Protein AF-A0A6M1SQK2-F1 (afdb_monomer)

Sequence (100 aa):
MKLFLVLSSVFLLATPVAAQSDKGKCAELAASMSALSAHYRTILEELTDVPTGSVVNSLDGTQQEAALAWNDAHVALRPVLTAYVERLEDLTYSLQTCRR

Foldseek 3Di:
DDDPPPPPPVPPDPDDPPPCVQLVVLLVLLVVLVVVLVVLVVVLVVLVPPPLPPVLVVDDPVVNVVSPVVSVVSVVVNVVSVVSSVVSVVSSVVSVVVND

pLDDT: mean 71.72, std 17.32, range [38.88, 92.06]

Structure (mmCIF, N/CA/C/O backbone):
data_AF-A0A6M1SQK2-F1
#
_entry.id   AF-A0A6M1SQK2-F1
#
loop_
_atom_site.group_PDB
_atom_site.id
_atom_site.type_symbol
_atom_site.label_atom_id
_atom_site.label_alt_id
_atom_site.label_comp_id
_atom_site.label_asym_id
_atom_site.label_entity_id
_atom_site.label_seq_id
_atom_site.pdbx_PDB_ins_code
_atom_site.Cartn_x
_atom_site.Cartn_y
_atom_site.Cartn_z
_atom_site.occupancy
_atom_site.B_iso_or_equiv
_atom_site.auth_seq_id
_atom_site.auth_comp_id
_atom_site.auth_asym_id
_atom_site.auth_atom_id
_atom_site.pdbx_PDB_model_num
ATOM 1 N N . MET A 1 1 ? -19.904 45.527 40.954 1.00 44.00 1 MET A N 1
ATOM 2 C CA . MET A 1 1 ? -20.093 44.333 40.100 1.00 44.00 1 MET A CA 1
ATOM 3 C C . MET A 1 1 ? -18.753 43.640 39.911 1.00 44.00 1 MET A C 1
ATOM 5 O O . MET A 1 1 ? -17.808 44.313 39.537 1.00 44.00 1 MET A O 1
ATOM 9 N N . LYS A 1 2 ? -18.731 42.313 40.104 1.00 43.53 2 LYS A N 1
ATOM 10 C CA . LYS A 1 2 ? -17.789 41.362 39.484 1.00 43.53 2 LYS A CA 1
ATOM 11 C C . LYS A 1 2 ? -16.315 41.460 39.906 1.00 43.53 2 LYS A C 1
ATOM 13 O O . LYS A 1 2 ? -15.473 41.817 39.098 1.00 43.53 2 LYS A O 1
ATOM 18 N N . LEU A 1 3 ? -15.986 41.034 41.126 1.00 38.88 3 LEU A N 1
ATOM 1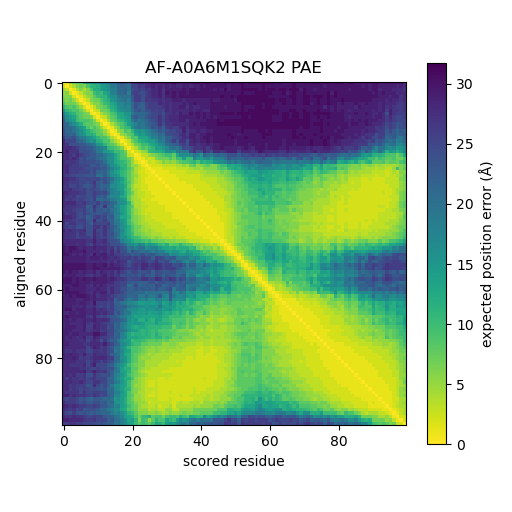9 C CA . LEU A 1 3 ? -14.606 40.619 41.437 1.00 38.88 3 LEU A CA 1
ATOM 20 C C . LEU A 1 3 ? -14.529 39.417 42.396 1.00 38.88 3 LEU A C 1
ATOM 22 O O . LEU A 1 3 ? -13.622 39.317 43.206 1.00 38.88 3 LEU A O 1
ATOM 26 N N . PHE A 1 4 ? -15.502 38.504 42.315 1.00 40.97 4 PHE A N 1
ATOM 27 C CA . PHE A 1 4 ? -15.536 37.274 43.126 1.00 40.97 4 PHE A CA 1
ATOM 28 C C . PHE A 1 4 ? -15.745 35.994 42.295 1.00 40.97 4 PHE A C 1
ATOM 30 O O . PHE A 1 4 ? -15.991 34.931 42.845 1.00 40.97 4 PHE A O 1
ATOM 37 N N . LEU A 1 5 ? -15.633 36.070 40.963 1.00 42.94 5 LEU A N 1
ATOM 38 C CA 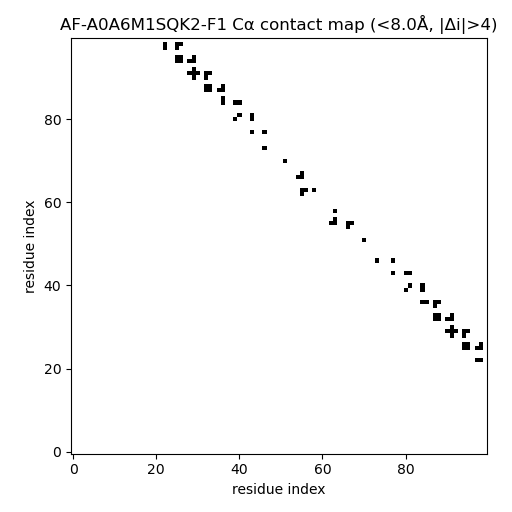. LEU A 1 5 ? -15.967 34.962 40.051 1.00 42.94 5 LEU A CA 1
ATOM 39 C C . LEU A 1 5 ? -14.817 34.550 39.120 1.00 42.94 5 LEU A C 1
ATOM 41 O O . LEU A 1 5 ? -15.058 34.031 38.038 1.00 42.94 5 LEU A O 1
ATOM 45 N N . VAL A 1 6 ? -13.562 34.774 39.519 1.00 41.78 6 VAL A N 1
ATOM 46 C CA . VAL A 1 6 ? -12.388 34.330 38.731 1.00 41.78 6 VAL A CA 1
ATOM 47 C C . VAL A 1 6 ? -11.541 33.297 39.490 1.00 41.78 6 VAL A C 1
ATOM 49 O O . VAL A 1 6 ? -10.469 32.921 39.042 1.00 41.78 6 VAL A O 1
ATOM 52 N N . LEU A 1 7 ? -12.022 32.786 40.630 1.00 40.59 7 LEU A N 1
ATOM 53 C CA . LEU A 1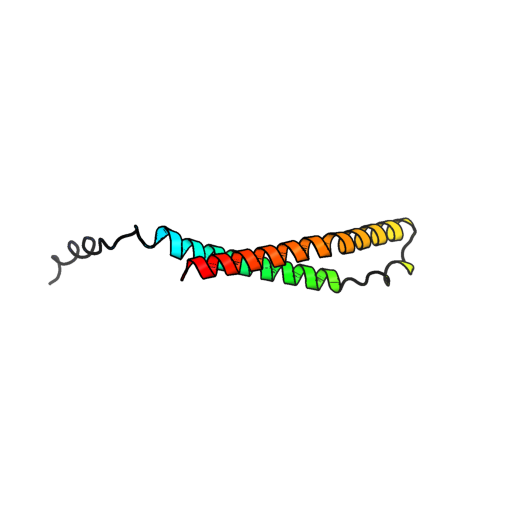 7 ? -11.253 31.858 41.476 1.00 40.59 7 LEU A CA 1
ATOM 54 C C . LEU A 1 7 ? -11.939 30.516 41.775 1.00 40.59 7 LEU A C 1
ATOM 56 O O . LEU A 1 7 ? -11.357 29.696 42.474 1.00 40.59 7 LEU A O 1
ATOM 60 N N . SER A 1 8 ? -13.122 30.235 41.214 1.00 42.06 8 SER A N 1
ATOM 61 C CA . SER A 1 8 ? -13.849 28.980 41.502 1.00 42.06 8 SER A CA 1
ATOM 62 C C . SER A 1 8 ? -14.111 28.069 40.300 1.00 42.06 8 SER A C 1
ATOM 64 O O . SER A 1 8 ? -14.534 26.937 40.501 1.00 42.06 8 SER A O 1
ATOM 66 N N . SER A 1 9 ? -13.823 28.493 39.066 1.00 40.44 9 SER A N 1
ATOM 67 C CA . SER A 1 9 ? -14.173 27.689 37.878 1.00 40.44 9 SER A CA 1
ATOM 68 C C . SER A 1 9 ? -13.043 26.812 37.337 1.00 40.44 9 SER A C 1
ATOM 70 O O . SER A 1 9 ? -13.278 26.033 36.422 1.00 40.44 9 SER A O 1
ATOM 72 N N . VAL A 1 10 ? -11.827 26.902 37.886 1.00 45.81 10 VAL A N 1
ATOM 73 C CA . VAL A 1 10 ? -10.693 26.060 37.444 1.00 45.81 10 VAL A CA 1
ATOM 74 C C . VAL A 1 10 ? -10.557 24.790 38.297 1.00 45.81 10 VAL A C 1
ATOM 76 O O . VAL A 1 10 ? -9.837 23.871 37.928 1.00 45.81 10 VAL A O 1
ATOM 79 N N . PHE A 1 11 ? -11.282 24.691 39.417 1.00 44.31 11 PHE A N 1
ATOM 80 C CA . PHE A 1 11 ? -11.098 23.605 40.389 1.00 44.31 11 PHE A CA 1
ATOM 81 C C . PHE A 1 11 ? -12.175 22.509 40.358 1.00 44.31 11 PHE A C 1
ATOM 83 O O . PHE A 1 11 ? -12.154 21.595 41.177 1.00 44.31 11 PHE A O 1
ATOM 90 N N . LEU A 1 12 ? -13.108 22.561 39.407 1.00 46.41 12 LEU A N 1
ATOM 91 C CA . LEU A 1 12 ? -14.182 21.578 39.274 1.00 46.41 12 LEU A CA 1
ATOM 92 C C . LEU A 1 12 ? -14.249 21.060 37.843 1.00 46.41 12 LEU A C 1
ATOM 94 O O . LEU A 1 12 ? -15.115 21.454 37.078 1.00 46.41 12 LEU A O 1
ATOM 98 N N . LEU A 1 13 ? -13.304 20.182 37.511 1.00 44.81 13 LEU A N 1
ATOM 99 C CA . LEU A 1 13 ? -13.522 18.976 36.702 1.00 44.81 13 LEU A CA 1
ATOM 100 C C . LEU A 1 13 ? -12.303 18.062 36.884 1.00 44.81 13 LEU A C 1
ATOM 102 O O . LEU A 1 13 ? -11.554 17.745 35.964 1.00 44.81 13 LEU A O 1
ATOM 106 N N . ALA A 1 14 ? -12.124 17.606 38.126 1.00 49.72 14 ALA A N 1
ATOM 107 C CA . ALA A 1 14 ? -11.569 16.284 38.356 1.00 49.72 14 ALA A CA 1
ATOM 108 C C . ALA A 1 14 ? -12.567 15.263 37.778 1.00 49.72 14 ALA A C 1
ATOM 110 O O . ALA A 1 14 ? -13.436 14.746 38.474 1.00 49.72 14 ALA A O 1
ATOM 111 N N . THR A 1 15 ? -12.474 15.024 36.473 1.00 49.19 15 THR A N 1
ATOM 112 C CA . THR A 1 15 ? -13.054 13.859 35.801 1.00 49.19 15 THR A CA 1
ATOM 113 C C . THR A 1 15 ? -11.909 13.055 35.193 1.00 49.19 15 THR A C 1
ATOM 115 O O . THR A 1 15 ? -10.958 13.638 34.673 1.00 49.19 15 THR A O 1
ATOM 118 N N . PRO A 1 16 ? -11.929 11.724 35.330 1.00 41.41 16 PRO A N 1
ATOM 119 C CA . PRO A 1 16 ? -10.727 10.904 35.329 1.00 41.41 16 PRO A CA 1
ATOM 120 C C . PRO A 1 16 ? -10.061 10.851 33.947 1.00 41.41 16 PRO A C 1
ATOM 122 O O . PRO A 1 16 ? -10.554 10.193 33.035 1.00 41.41 16 PRO A O 1
ATOM 125 N N . VAL A 1 17 ? -8.856 11.420 33.840 1.00 49.53 17 VAL A N 1
ATOM 126 C CA . VAL A 1 17 ? -7.886 11.156 32.752 1.00 49.53 17 VAL A CA 1
ATOM 127 C C . VAL A 1 17 ? -7.449 9.677 32.699 1.00 49.53 17 VAL A C 1
ATOM 129 O O . VAL A 1 17 ? -6.770 9.251 31.771 1.00 49.53 17 VAL A O 1
ATOM 132 N N . ALA A 1 18 ? -7.883 8.840 33.642 1.00 45.50 18 ALA A N 1
ATOM 133 C CA . ALA A 1 18 ? -7.475 7.442 33.720 1.00 45.50 18 ALA A CA 1
ATOM 134 C C . ALA A 1 18 ? -8.306 6.457 32.865 1.00 45.50 18 ALA A C 1
ATOM 136 O O . ALA A 1 18 ? -7.902 5.307 32.746 1.00 45.50 18 ALA A O 1
ATOM 137 N N . ALA A 1 19 ? -9.423 6.863 32.239 1.00 43.09 19 ALA A N 1
ATOM 138 C CA . ALA A 1 19 ? -10.237 5.962 31.393 1.00 43.09 19 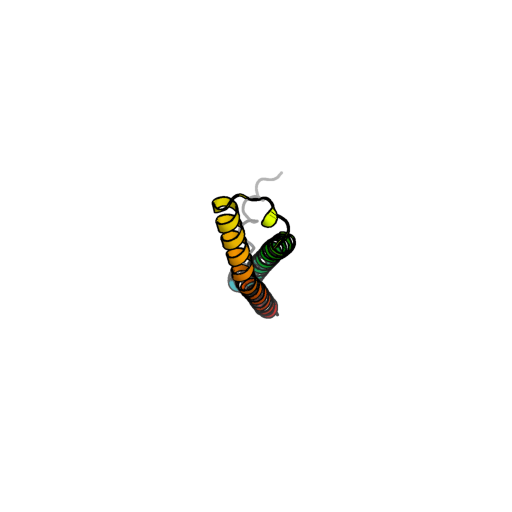ALA A CA 1
ATOM 139 C C . ALA A 1 19 ? -10.233 6.311 29.889 1.00 43.09 19 ALA A C 1
ATOM 141 O O . ALA A 1 19 ? -10.706 5.526 29.068 1.00 43.09 19 ALA A O 1
ATOM 142 N N . GLN A 1 20 ? -9.675 7.466 29.503 1.00 43.97 20 GLN A N 1
ATOM 143 C CA . GLN A 1 20 ? -9.497 7.858 28.095 1.00 43.97 20 GLN A CA 1
ATOM 144 C C . GLN A 1 20 ? -8.172 7.373 27.482 1.00 43.97 20 GLN A C 1
ATOM 146 O O . GLN A 1 20 ? -7.993 7.489 26.271 1.00 43.97 20 GLN A O 1
ATOM 151 N N . SER A 1 21 ? -7.259 6.818 28.291 1.00 54.50 21 SER A N 1
ATOM 152 C CA . SER A 1 21 ? -5.873 6.550 27.884 1.00 54.50 21 SER A CA 1
ATOM 153 C C . SER A 1 21 ? -5.741 5.598 26.697 1.00 54.50 21 SER A C 1
ATOM 155 O O . SER A 1 21 ? -4.842 5.806 25.892 1.00 54.50 21 SER A O 1
ATOM 157 N N . ASP A 1 22 ? -6.610 4.594 26.556 1.00 61.00 22 ASP A N 1
ATOM 158 C CA . ASP A 1 22 ? -6.356 3.518 25.586 1.00 61.00 22 ASP A CA 1
ATOM 159 C C . ASP A 1 22 ? -7.344 3.541 24.416 1.00 61.00 22 ASP A C 1
ATOM 161 O O . ASP A 1 22 ? -6.929 3.484 23.261 1.00 61.00 22 ASP A O 1
ATOM 165 N N . LYS A 1 23 ? -8.639 3.781 24.667 1.00 62.84 23 LYS A N 1
ATOM 166 C CA . LYS A 1 23 ? -9.646 3.876 23.592 1.00 62.84 23 LYS A CA 1
ATOM 167 C C . LYS A 1 23 ? -9.423 5.075 22.656 1.00 62.84 23 LYS A C 1
ATOM 169 O O . LYS A 1 23 ? -9.692 4.964 21.461 1.00 62.84 23 LYS A O 1
ATOM 174 N N . GLY A 1 24 ? -8.930 6.203 23.180 1.00 66.56 24 GLY A N 1
ATOM 175 C CA . GLY A 1 24 ? -8.578 7.380 22.374 1.00 66.56 24 GLY A CA 1
ATOM 176 C C . GLY A 1 24 ? -7.367 7.126 21.474 1.00 66.56 24 GLY A C 1
ATOM 177 O O . GLY A 1 24 ? -7.422 7.403 20.278 1.00 66.56 24 GLY A O 1
ATOM 178 N N . LYS A 1 25 ? -6.323 6.489 22.022 1.00 78.25 25 LYS A N 1
ATOM 179 C CA . LYS A 1 25 ? -5.113 6.109 21.277 1.00 78.25 25 LYS A CA 1
ATOM 180 C C . LYS A 1 25 ? -5.398 5.069 20.196 1.00 78.25 25 LYS A C 1
ATOM 182 O O . LYS A 1 25 ? -4.861 5.172 19.100 1.00 78.25 25 LYS A O 1
ATOM 187 N N . CYS A 1 26 ? -6.278 4.101 20.461 1.00 80.31 26 CYS A N 1
ATOM 188 C CA . CYS A 1 26 ? -6.690 3.126 19.450 1.00 80.31 26 CYS A CA 1
ATOM 189 C C . CYS A 1 26 ? -7.420 3.784 18.272 1.00 80.31 26 CYS A C 1
ATOM 191 O O . CYS A 1 26 ? -7.191 3.397 17.129 1.00 80.31 26 CYS A O 1
ATOM 193 N N . ALA A 1 27 ? -8.264 4.790 18.525 1.00 82.00 27 ALA A N 1
ATOM 194 C CA . ALA A 1 27 ? -8.964 5.511 17.463 1.00 82.00 27 ALA A CA 1
ATOM 195 C C . ALA A 1 27 ? -8.010 6.364 16.607 1.00 82.00 27 ALA A C 1
ATOM 197 O O . ALA A 1 27 ? -8.123 6.360 15.383 1.00 82.00 27 ALA A O 1
ATOM 198 N N . GLU A 1 28 ? -7.059 7.056 17.235 1.00 84.56 28 GLU A N 1
ATOM 199 C CA . GLU A 1 28 ? -6.049 7.866 16.543 1.00 84.56 28 GLU A CA 1
ATOM 200 C C . GLU A 1 28 ? -5.081 7.001 15.720 1.00 84.56 28 GLU A C 1
ATOM 202 O O . GLU A 1 28 ? -4.782 7.308 14.562 1.00 84.56 28 GLU A O 1
ATOM 207 N N . LEU A 1 29 ? -4.661 5.859 16.273 1.00 85.31 29 LEU A N 1
ATOM 208 C CA . LEU A 1 29 ? -3.825 4.898 15.561 1.00 85.31 29 LEU A CA 1
ATOM 209 C C . LEU A 1 29 ? -4.577 4.253 14.388 1.00 85.31 29 LEU A C 1
ATOM 211 O O . LEU A 1 29 ? -4.014 4.148 13.304 1.00 85.31 29 LEU A O 1
ATOM 215 N N . ALA A 1 30 ? -5.853 3.888 14.554 1.00 86.88 30 ALA A N 1
ATOM 216 C CA . ALA A 1 30 ? -6.671 3.358 13.460 1.00 86.88 30 ALA A CA 1
ATOM 217 C C . ALA A 1 30 ? -6.842 4.376 12.319 1.00 86.88 30 ALA A C 1
ATOM 219 O O . ALA A 1 30 ? -6.744 4.012 11.150 1.00 86.88 30 ALA A O 1
ATOM 220 N N . ALA A 1 31 ? -7.063 5.654 12.644 1.00 86.94 31 ALA A N 1
ATOM 221 C CA . ALA A 1 31 ? -7.157 6.717 11.644 1.00 86.94 31 ALA A CA 1
ATOM 222 C C . ALA A 1 31 ? -5.835 6.891 10.879 1.00 86.94 31 ALA A C 1
ATOM 224 O O . ALA A 1 31 ? -5.836 7.014 9.655 1.00 86.94 31 ALA A O 1
ATOM 225 N N . SER A 1 32 ? -4.710 6.828 11.595 1.00 87.56 32 SER A N 1
ATOM 226 C CA . SER A 1 32 ? -3.370 6.927 11.008 1.00 87.56 32 SER A CA 1
ATOM 227 C C . SER A 1 32 ? -3.067 5.752 10.071 1.00 87.56 32 SER A C 1
ATOM 229 O O . SER A 1 32 ? -2.598 5.961 8.955 1.00 87.56 32 SER A O 1
ATOM 231 N N . MET A 1 33 ? -3.392 4.522 10.483 1.00 87.31 33 MET A N 1
ATOM 232 C CA . MET A 1 33 ? -3.215 3.317 9.659 1.00 87.31 33 MET A CA 1
ATOM 233 C C . MET A 1 33 ? -4.111 3.338 8.414 1.00 87.31 33 MET A C 1
ATOM 235 O O . MET A 1 33 ? -3.654 2.978 7.332 1.00 87.31 33 MET A O 1
ATOM 239 N N . SER A 1 34 ? -5.345 3.837 8.536 1.00 88.50 34 SER A N 1
ATOM 240 C CA . SER A 1 34 ? -6.259 4.002 7.400 1.00 88.50 34 SER A CA 1
ATOM 241 C C . SER A 1 34 ? -5.791 5.064 6.400 1.00 88.50 34 SER A C 1
ATOM 243 O O . SER A 1 34 ? -5.990 4.898 5.199 1.00 88.50 34 SER A O 1
ATOM 245 N N . ALA A 1 35 ? -5.198 6.166 6.865 1.00 89.12 35 ALA A N 1
ATOM 246 C CA . ALA A 1 35 ? -4.623 7.172 5.973 1.00 89.12 35 ALA A CA 1
ATOM 247 C C . ALA A 1 35 ? -3.397 6.614 5.236 1.00 89.12 35 ALA A C 1
ATOM 249 O O . ALA A 1 35 ? -3.215 6.853 4.042 1.00 89.12 35 ALA A O 1
ATOM 250 N N . LEU A 1 36 ? -2.586 5.823 5.942 1.00 87.75 36 LEU A N 1
ATOM 251 C CA . LEU A 1 36 ? -1.406 5.186 5.380 1.00 87.75 36 LEU A CA 1
ATOM 252 C C . LEU A 1 36 ? -1.777 4.120 4.335 1.00 87.75 36 LEU A C 1
ATOM 254 O O . LEU A 1 36 ? -1.175 4.093 3.264 1.00 87.75 36 LEU A O 1
ATOM 258 N N . SER A 1 37 ? -2.795 3.291 4.591 1.00 91.31 37 SER A N 1
ATOM 259 C CA . SER A 1 37 ? -3.262 2.296 3.615 1.00 91.31 37 SER A CA 1
ATOM 260 C C . SER A 1 37 ? -3.810 2.956 2.349 1.00 91.31 37 SER A C 1
ATOM 262 O O . SER A 1 37 ? -3.483 2.518 1.248 1.00 91.31 37 SER A O 1
ATOM 264 N N . ALA A 1 38 ? -4.561 4.055 2.485 1.00 89.25 38 ALA A N 1
ATOM 265 C CA . ALA A 1 38 ? -5.038 4.839 1.347 1.00 89.25 38 ALA A CA 1
ATOM 266 C C . ALA A 1 38 ? -3.877 5.405 0.513 1.00 89.25 38 ALA A C 1
ATOM 268 O O . ALA A 1 38 ? -3.893 5.290 -0.709 1.00 89.25 38 ALA A O 1
ATOM 269 N N . HIS A 1 39 ? -2.842 5.944 1.167 1.00 89.88 39 HIS A N 1
ATOM 270 C CA . HIS A 1 39 ? -1.655 6.459 0.482 1.00 89.88 39 HIS A CA 1
ATOM 271 C C . HIS A 1 39 ? -0.930 5.371 -0.324 1.00 89.88 39 HIS A C 1
ATOM 273 O O . HIS A 1 39 ? -0.617 5.571 -1.497 1.00 89.88 39 HIS A O 1
ATOM 279 N N . TYR A 1 40 ? -0.707 4.195 0.268 1.00 86.81 40 TYR A N 1
ATOM 280 C CA . TYR A 1 40 ? -0.055 3.090 -0.439 1.00 86.81 40 TYR A CA 1
ATOM 281 C C . TYR A 1 40 ? -0.915 2.491 -1.553 1.00 86.81 40 TYR A C 1
ATOM 283 O O . TYR A 1 40 ? -0.367 1.998 -2.539 1.00 86.81 40 TYR A O 1
ATOM 291 N N . ARG A 1 41 ? -2.244 2.570 -1.447 1.00 89.12 41 ARG A N 1
ATOM 292 C CA . ARG A 1 41 ? -3.145 2.168 -2.530 1.00 89.12 41 ARG A CA 1
ATOM 293 C C . ARG A 1 41 ? -3.013 3.088 -3.747 1.00 89.12 41 ARG A C 1
ATOM 295 O O . ARG A 1 41 ? -2.916 2.581 -4.857 1.00 89.12 41 ARG A O 1
ATOM 302 N N . THR A 1 42 ? -2.890 4.402 -3.543 1.00 89.06 42 THR A N 1
ATOM 303 C CA . THR A 1 42 ? -2.589 5.349 -4.634 1.00 89.06 42 THR A CA 1
ATOM 304 C C . THR A 1 42 ? -1.253 5.029 -5.308 1.00 89.06 42 THR A C 1
ATOM 306 O O . THR A 1 42 ? -1.184 4.980 -6.531 1.00 89.06 42 THR A O 1
ATOM 309 N N . ILE A 1 43 ? -0.209 4.718 -4.531 1.00 85.56 43 ILE A N 1
ATOM 310 C CA . ILE A 1 43 ? 1.090 4.309 -5.094 1.00 85.56 43 ILE A CA 1
ATOM 311 C C . ILE A 1 43 ? 0.946 3.025 -5.928 1.00 85.56 43 ILE A C 1
ATOM 313 O O . ILE A 1 43 ? 1.519 2.919 -7.008 1.00 85.56 43 ILE A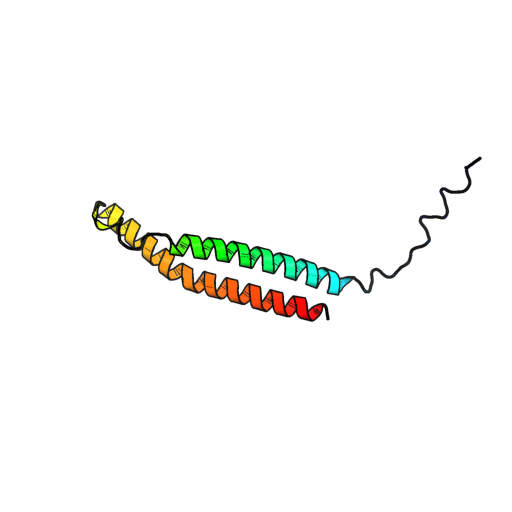 O 1
ATOM 317 N N . LEU A 1 44 ? 0.176 2.039 -5.456 1.00 85.38 44 LEU A N 1
ATOM 318 C CA . LEU A 1 44 ? -0.084 0.810 -6.213 1.00 85.38 44 LEU A CA 1
ATOM 319 C C . LEU A 1 44 ? -0.809 1.083 -7.536 1.00 85.38 44 LEU A C 1
ATOM 321 O O . LEU A 1 44 ? -0.450 0.485 -8.549 1.00 85.38 44 LEU A O 1
ATOM 325 N N . GLU A 1 45 ? -1.798 1.975 -7.542 1.00 84.69 45 GLU A N 1
ATOM 326 C CA . GLU A 1 45 ? -2.512 2.385 -8.756 1.00 84.69 45 GLU A CA 1
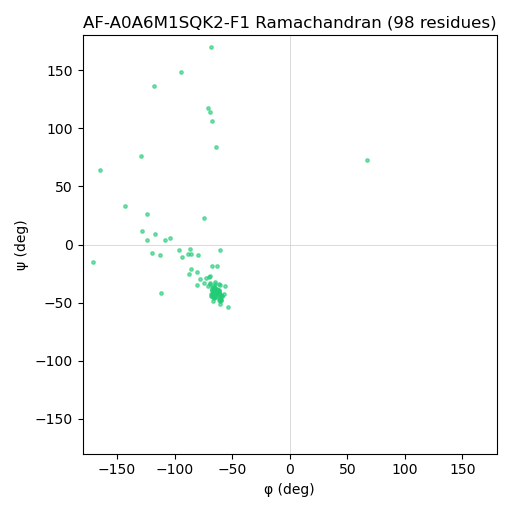ATOM 327 C C . GLU A 1 45 ? -1.548 3.024 -9.770 1.00 84.69 45 GLU A C 1
ATOM 329 O O . GLU A 1 45 ? -1.499 2.588 -10.920 1.00 84.69 45 GLU A O 1
ATOM 334 N N . GLU A 1 46 ? -0.692 3.950 -9.326 1.00 81.25 46 GLU A N 1
ATOM 335 C CA . GLU A 1 46 ? 0.332 4.588 -10.168 1.00 81.25 46 GLU A CA 1
ATOM 336 C C . GLU A 1 46 ? 1.354 3.581 -10.724 1.00 81.25 46 GLU A C 1
ATOM 338 O O . GLU A 1 46 ? 1.708 3.634 -11.900 1.00 81.25 46 GLU A O 1
ATOM 343 N N . LEU A 1 47 ? 1.786 2.603 -9.919 1.00 73.25 47 LEU A N 1
ATOM 344 C CA . LEU A 1 47 ? 2.693 1.529 -10.356 1.00 73.25 47 LEU A CA 1
ATOM 345 C C . LEU A 1 47 ? 2.057 0.566 -11.371 1.00 73.25 47 LEU A C 1
ATOM 347 O O . LEU A 1 47 ? 2.767 -0.207 -12.023 1.00 73.25 47 LEU A O 1
ATOM 351 N N . THR A 1 48 ? 0.728 0.539 -11.463 1.00 69.81 48 THR A N 1
ATOM 352 C CA . THR A 1 48 ? -0.000 -0.338 -12.389 1.00 69.81 48 THR A CA 1
ATOM 353 C C . THR A 1 48 ? -0.177 0.319 -13.759 1.00 69.81 48 THR A C 1
ATOM 355 O O . THR A 1 48 ? -0.244 -0.393 -14.758 1.00 69.81 48 THR A O 1
ATOM 358 N N . ASP A 1 49 ? -0.175 1.654 -13.811 1.00 66.44 49 ASP A N 1
ATOM 359 C CA . ASP A 1 49 ? -0.363 2.444 -15.036 1.00 66.44 49 ASP A CA 1
ATOM 360 C C . ASP A 1 49 ? 0.949 2.696 -15.811 1.00 66.44 49 ASP A C 1
ATOM 362 O O . ASP A 1 49 ? 0.948 3.241 -16.915 1.00 66.44 49 ASP A O 1
ATOM 366 N N . VAL A 1 50 ? 2.097 2.263 -15.272 1.00 62.41 50 VAL A N 1
ATOM 367 C CA . VAL A 1 50 ? 3.381 2.315 -15.987 1.00 62.41 50 VAL A CA 1
ATOM 368 C C . VAL A 1 50 ? 3.371 1.269 -17.116 1.00 62.41 50 VAL A C 1
ATOM 370 O O . VAL A 1 50 ? 3.311 0.070 -16.829 1.00 62.41 50 VAL A O 1
ATOM 373 N N . PRO A 1 51 ? 3.471 1.662 -18.404 1.00 58.34 51 PRO A N 1
ATOM 374 C CA . PRO A 1 51 ? 3.437 0.716 -19.512 1.00 58.34 51 PRO A CA 1
ATOM 375 C C . PRO A 1 51 ? 4.686 -0.172 -19.492 1.00 58.34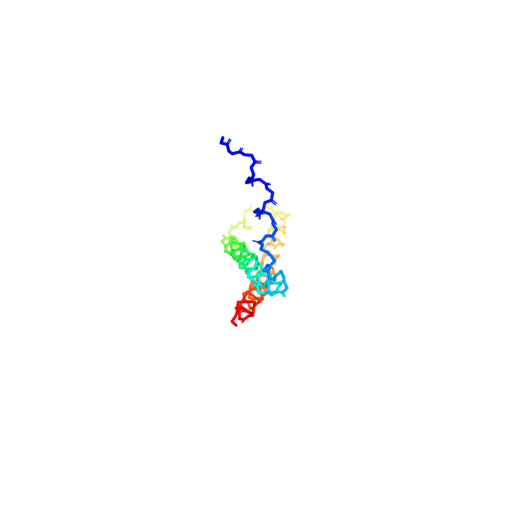 51 PRO A C 1
ATOM 377 O O . PRO A 1 51 ? 5.774 0.243 -19.889 1.00 58.34 51 PRO A O 1
ATOM 380 N N . THR A 1 52 ? 4.520 -1.429 -19.091 1.00 59.97 52 THR A N 1
ATOM 381 C CA . THR A 1 52 ? 5.596 -2.414 -18.879 1.00 59.97 52 THR A CA 1
ATOM 382 C C . THR A 1 52 ? 6.218 -2.982 -20.166 1.00 59.97 52 THR A C 1
ATOM 384 O O . THR A 1 52 ? 6.824 -4.049 -20.156 1.00 59.97 52 THR A O 1
ATOM 387 N N . GLY A 1 53 ? 6.122 -2.283 -21.302 1.00 54.16 53 GLY A N 1
ATOM 388 C CA . GLY A 1 53 ? 6.687 -2.802 -22.555 1.00 54.16 53 GLY A CA 1
ATOM 389 C C . GLY A 1 53 ? 6.727 -1.863 -23.758 1.00 54.16 53 GLY A C 1
ATOM 390 O O . GLY A 1 53 ? 7.461 -2.140 -24.701 1.00 54.16 53 GLY A O 1
ATOM 391 N N . SER A 1 54 ? 6.002 -0.738 -23.754 1.00 53.94 54 SER A N 1
ATOM 392 C CA . SER A 1 54 ? 5.931 0.114 -24.955 1.00 53.94 54 SER A CA 1
ATOM 393 C C . SER A 1 54 ? 7.134 1.046 -25.136 1.00 53.94 54 SER A C 1
ATOM 395 O O . SER A 1 54 ? 7.396 1.464 -26.260 1.00 53.94 54 SER A O 1
ATOM 397 N N . VAL A 1 55 ? 7.857 1.383 -24.063 1.00 56.03 55 VAL A N 1
ATOM 398 C CA . VAL A 1 55 ? 8.982 2.339 -24.124 1.00 56.03 55 VAL A CA 1
ATOM 399 C C . VAL A 1 55 ? 10.294 1.644 -24.510 1.00 56.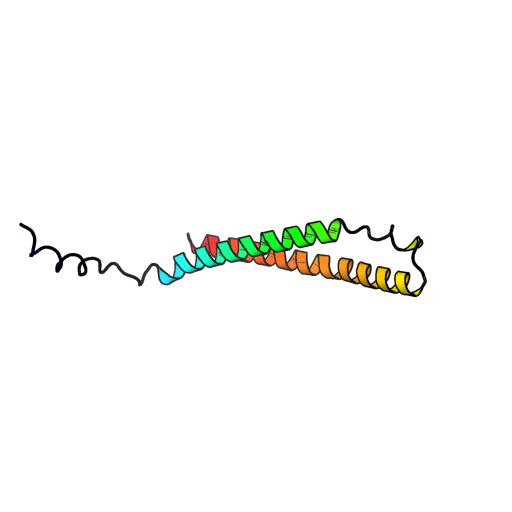03 55 VAL A C 1
ATOM 401 O O . VAL A 1 55 ? 11.194 2.275 -25.041 1.00 56.03 55 VAL A O 1
ATOM 404 N N . VAL A 1 56 ? 10.397 0.326 -24.315 1.00 59.31 56 VAL A N 1
ATOM 405 C CA . VAL A 1 56 ? 11.675 -0.405 -24.380 1.00 59.31 56 VAL A CA 1
ATOM 406 C C . VAL A 1 56 ? 12.213 -0.557 -25.811 1.00 59.31 56 VAL A C 1
ATOM 408 O O . VAL A 1 56 ? 13.421 -0.576 -26.015 1.00 59.31 56 VAL A O 1
ATOM 411 N N . ASN A 1 57 ? 11.337 -0.601 -26.819 1.00 59.03 57 ASN A N 1
ATOM 412 C CA . ASN A 1 57 ? 11.735 -0.875 -28.207 1.00 59.03 57 ASN A CA 1
ATOM 413 C C . ASN A 1 57 ? 12.336 0.332 -28.955 1.00 59.03 57 ASN A C 1
ATOM 415 O O . ASN A 1 57 ? 12.826 0.155 -30.068 1.00 59.03 57 ASN A O 1
ATOM 419 N N . SER A 1 58 ? 12.291 1.547 -28.392 1.00 61.00 58 SER A N 1
ATOM 420 C CA . SER A 1 58 ? 12.870 2.756 -29.009 1.00 61.00 58 SER A CA 1
ATOM 421 C C . SER A 1 58 ? 14.138 3.262 -28.316 1.00 61.00 58 SER A C 1
ATOM 423 O O . SER A 1 58 ? 14.629 4.335 -28.661 1.00 61.00 58 SER A O 1
ATOM 425 N N . LEU A 1 59 ? 14.621 2.539 -27.308 1.00 70.06 59 LEU A N 1
ATOM 426 C CA . LEU A 1 59 ? 15.757 2.925 -26.477 1.00 70.06 59 LEU A CA 1
ATOM 427 C C . LEU A 1 59 ? 17.049 2.294 -27.014 1.00 70.06 59 LEU A C 1
ATOM 429 O O . LEU A 1 59 ? 17.024 1.211 -27.599 1.00 70.06 59 LEU A O 1
ATOM 433 N N . ASP A 1 60 ? 18.184 2.974 -26.838 1.00 76.75 60 ASP A N 1
ATOM 434 C CA . ASP A 1 60 ? 19.495 2.365 -27.093 1.00 76.75 60 ASP A CA 1
ATOM 435 C C . ASP A 1 60 ? 19.804 1.260 -26.058 1.00 76.75 60 ASP A C 1
ATOM 437 O O . ASP A 1 60 ? 19.084 1.090 -25.074 1.00 76.75 60 ASP A O 1
ATOM 441 N N . GLY A 1 61 ? 20.865 0.474 -26.275 1.00 69.81 61 GLY A N 1
ATOM 442 C CA . GLY A 1 61 ? 21.135 -0.723 -25.466 1.00 69.81 61 GLY A CA 1
ATOM 443 C C . GLY A 1 61 ? 21.239 -0.472 -23.952 1.00 69.81 61 GLY A C 1
ATOM 444 O O . GLY A 1 61 ? 20.765 -1.291 -23.171 1.00 69.81 61 GLY A O 1
ATOM 445 N N . THR A 1 62 ? 21.787 0.669 -23.519 1.00 70.81 62 THR A N 1
ATOM 446 C CA . THR A 1 62 ? 21.914 1.000 -22.086 1.00 70.81 62 THR A CA 1
ATOM 447 C C . THR A 1 62 ? 20.613 1.548 -21.502 1.00 70.81 62 THR A C 1
ATOM 449 O O . THR A 1 62 ? 20.275 1.257 -20.354 1.00 70.81 62 THR A O 1
ATOM 452 N N . GLN A 1 63 ? 19.838 2.301 -22.284 1.00 75.06 63 GLN A N 1
ATOM 453 C CA . GLN A 1 63 ? 18.508 2.754 -21.886 1.00 75.06 63 GLN A CA 1
ATOM 454 C C . GLN A 1 63 ? 17.506 1.588 -21.822 1.00 75.06 63 GLN A C 1
ATOM 456 O O . GLN A 1 63 ? 16.633 1.575 -20.954 1.00 75.06 63 GLN A O 1
ATOM 461 N N . GLN A 1 64 ? 17.658 0.579 -22.682 1.00 76.12 64 GLN A N 1
ATOM 462 C CA . GLN A 1 64 ? 16.873 -0.653 -22.655 1.00 76.12 64 GLN A CA 1
ATOM 463 C C . GLN A 1 64 ? 17.140 -1.473 -21.384 1.00 76.12 64 GLN A C 1
ATOM 465 O O . GLN A 1 64 ? 16.189 -1.899 -20.729 1.00 76.12 64 GLN A O 1
ATOM 470 N N . GLU A 1 65 ? 18.404 -1.649 -20.988 1.00 76.38 65 GLU A N 1
ATOM 471 C CA . GLU A 1 65 ? 18.763 -2.313 -19.725 1.00 76.38 65 GLU A CA 1
ATOM 472 C C . GLU A 1 65 ? 18.208 -1.567 -18.503 1.00 76.38 65 GLU A C 1
ATOM 474 O O . GLU A 1 65 ? 17.628 -2.187 -17.611 1.00 76.38 65 GLU A O 1
ATOM 479 N N . ALA A 1 66 ? 18.311 -0.233 -18.481 1.00 75.00 66 ALA A N 1
ATOM 480 C CA . ALA A 1 66 ? 17.742 0.583 -17.410 1.00 75.00 66 ALA A CA 1
ATOM 481 C C . ALA A 1 66 ? 16.207 0.477 -17.347 1.00 75.00 66 ALA A C 1
ATOM 483 O O . ALA A 1 66 ? 15.640 0.381 -16.258 1.00 75.00 66 ALA A O 1
ATOM 484 N N . ALA A 1 67 ? 15.531 0.451 -18.500 1.00 75.50 67 ALA A N 1
ATOM 485 C CA . ALA A 1 67 ? 14.081 0.297 -18.576 1.00 75.50 67 ALA A CA 1
ATOM 486 C C . ALA A 1 67 ? 13.613 -1.093 -18.114 1.00 75.50 67 ALA A C 1
ATOM 488 O O . ALA A 1 67 ? 12.607 -1.195 -17.412 1.00 75.50 67 ALA A O 1
ATOM 489 N N . LEU A 1 68 ? 14.351 -2.154 -18.456 1.00 77.81 68 LEU A N 1
ATOM 490 C CA . LEU A 1 68 ? 14.078 -3.508 -17.970 1.00 77.81 68 LEU A CA 1
ATOM 491 C C . LEU A 1 68 ? 14.294 -3.612 -16.456 1.00 77.81 68 LEU A C 1
ATOM 493 O O . LEU A 1 68 ? 13.409 -4.090 -15.756 1.00 77.81 68 LEU A O 1
ATOM 497 N N . ALA A 1 69 ? 15.401 -3.076 -15.933 1.00 81.12 69 ALA A N 1
ATOM 498 C CA . ALA A 1 69 ? 15.665 -3.051 -14.494 1.00 81.12 69 ALA A CA 1
ATOM 499 C C . ALA A 1 69 ? 14.596 -2.258 -13.718 1.00 81.12 69 ALA A C 1
ATOM 501 O O . ALA A 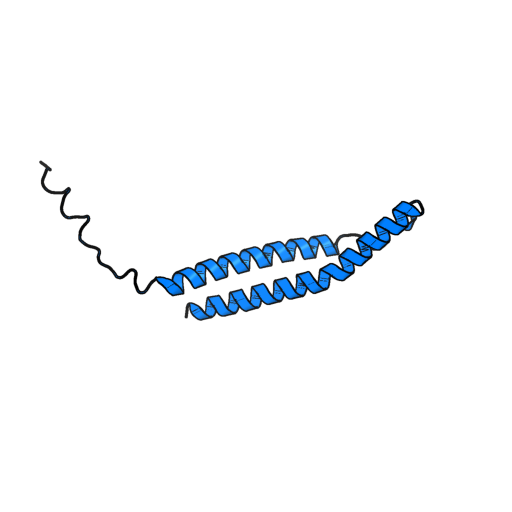1 69 ? 14.162 -2.673 -12.642 1.00 81.12 69 ALA A O 1
ATOM 502 N N . TRP A 1 70 ? 14.134 -1.135 -14.277 1.00 79.56 70 TRP A N 1
ATOM 503 C CA . TRP A 1 70 ? 13.016 -0.368 -13.729 1.00 79.56 70 TRP A CA 1
ATOM 504 C C . TRP A 1 70 ? 11.726 -1.194 -13.708 1.00 79.56 70 TRP A C 1
ATOM 506 O O . TRP A 1 70 ? 11.061 -1.264 -12.675 1.00 79.56 70 TRP A O 1
ATOM 516 N N . ASN A 1 71 ? 11.394 -1.860 -14.815 1.00 79.19 71 ASN A N 1
ATOM 517 C CA . ASN A 1 71 ? 10.207 -2.702 -14.926 1.00 79.19 71 ASN A CA 1
ATOM 518 C C . ASN A 1 71 ? 10.228 -3.876 -13.933 1.00 79.19 71 ASN A C 1
ATOM 520 O O . ASN A 1 71 ? 9.250 -4.104 -13.221 1.00 79.19 71 ASN A O 1
ATOM 524 N N . ASP A 1 72 ? 11.358 -4.570 -13.824 1.00 82.56 72 ASP A N 1
ATOM 525 C CA . ASP A 1 72 ? 11.540 -5.679 -12.886 1.00 82.56 72 ASP A CA 1
ATOM 526 C C . ASP A 1 72 ? 11.380 -5.212 -11.435 1.00 82.56 72 ASP A C 1
ATOM 528 O O . ASP A 1 72 ? 10.708 -5.870 -10.637 1.00 82.56 72 ASP A O 1
ATOM 532 N N . ALA A 1 73 ? 11.912 -4.031 -11.098 1.00 81.31 73 ALA A N 1
ATOM 533 C CA . ALA A 1 73 ? 11.706 -3.426 -9.787 1.00 81.31 73 ALA A CA 1
ATOM 534 C C . ALA A 1 73 ? 10.222 -3.118 -9.518 1.00 81.31 73 ALA A C 1
ATOM 536 O O . ALA A 1 73 ? 9.747 -3.370 -8.412 1.00 81.31 73 ALA A O 1
ATOM 537 N N . HIS A 1 74 ? 9.462 -2.641 -10.513 1.00 79.44 74 HIS A N 1
ATOM 538 C CA . HIS A 1 74 ? 8.019 -2.379 -10.371 1.00 79.44 74 HIS A CA 1
ATOM 539 C C . HIS A 1 74 ? 7.232 -3.666 -10.126 1.00 79.44 74 HIS A C 1
ATOM 541 O O . HIS A 1 74 ? 6.379 -3.724 -9.235 1.00 79.44 74 HIS A O 1
ATOM 547 N N . VAL A 1 75 ? 7.543 -4.714 -10.891 1.00 82.38 75 VAL A N 1
ATOM 548 C CA . VAL A 1 75 ? 6.930 -6.037 -10.741 1.00 82.38 75 VAL A CA 1
ATOM 549 C C . VAL A 1 75 ? 7.247 -6.631 -9.367 1.00 82.38 75 VAL A C 1
ATOM 551 O O . VAL A 1 75 ? 6.350 -7.180 -8.728 1.00 82.38 75 VAL A O 1
ATOM 554 N N . ALA A 1 76 ? 8.480 -6.478 -8.878 1.00 85.69 76 ALA A N 1
ATOM 555 C CA . ALA A 1 76 ? 8.893 -6.967 -7.564 1.00 85.69 76 ALA A CA 1
ATOM 556 C C . ALA A 1 76 ? 8.280 -6.169 -6.398 1.00 85.69 76 ALA A C 1
ATOM 558 O O . ALA A 1 76 ? 7.941 -6.748 -5.365 1.00 85.69 76 ALA A O 1
ATOM 559 N N . LEU A 1 77 ? 8.111 -4.851 -6.548 1.00 83.69 77 LEU A N 1
ATOM 560 C CA . LEU A 1 77 ? 7.596 -3.973 -5.492 1.00 83.69 77 LEU A CA 1
ATOM 561 C C . LEU A 1 77 ? 6.083 -4.138 -5.276 1.00 83.69 77 LEU A C 1
ATOM 563 O O . LEU A 1 77 ? 5.600 -4.040 -4.147 1.00 83.69 77 LEU A O 1
ATOM 567 N N . ARG A 1 78 ? 5.329 -4.428 -6.342 1.00 85.75 78 ARG A N 1
ATOM 568 C CA . ARG A 1 78 ? 3.864 -4.564 -6.310 1.00 85.75 78 ARG A CA 1
ATOM 569 C C . ARG A 1 78 ? 3.339 -5.561 -5.261 1.00 85.75 78 ARG A C 1
ATOM 571 O O . ARG A 1 78 ? 2.501 -5.149 -4.454 1.00 85.75 78 ARG A O 1
ATOM 578 N N . PRO A 1 79 ? 3.786 -6.832 -5.202 1.00 88.69 79 PRO A N 1
ATOM 579 C CA . PRO A 1 79 ? 3.298 -7.770 -4.189 1.00 88.69 79 PRO A CA 1
ATOM 580 C C . PRO A 1 79 ? 3.677 -7.346 -2.763 1.00 88.69 79 PRO A C 1
ATOM 582 O O . PRO A 1 79 ? 2.897 -7.559 -1.839 1.00 88.69 79 PRO A O 1
ATOM 585 N N . VAL A 1 80 ? 4.833 -6.696 -2.579 1.00 90.25 80 VAL A N 1
ATOM 586 C CA . VAL A 1 80 ? 5.283 -6.206 -1.265 1.00 90.25 80 VAL A CA 1
ATOM 587 C C . VAL A 1 80 ? 4.374 -5.087 -0.760 1.00 90.25 80 VAL A C 1
ATOM 589 O O . VAL A 1 80 ? 3.906 -5.137 0.376 1.00 90.25 80 VAL A O 1
ATOM 592 N N . LEU A 1 81 ? 4.084 -4.098 -1.608 1.00 88.81 81 LEU A N 1
ATOM 593 C CA . LEU A 1 81 ? 3.178 -3.001 -1.267 1.00 88.81 81 LEU A CA 1
ATOM 594 C C . LEU A 1 81 ? 1.743 -3.488 -1.048 1.00 88.81 81 LEU A C 1
ATOM 596 O O . LEU A 1 81 ? 1.079 -3.012 -0.133 1.00 88.81 81 LEU A O 1
ATOM 600 N N . THR A 1 82 ? 1.290 -4.469 -1.831 1.00 89.94 82 THR A N 1
ATOM 601 C CA . THR A 1 82 ? -0.036 -5.084 -1.658 1.00 89.94 82 THR A CA 1
ATOM 602 C C . THR A 1 82 ? -0.158 -5.729 -0.277 1.00 89.94 82 THR A C 1
ATOM 604 O O . THR A 1 82 ? -1.056 -5.379 0.484 1.00 89.94 82 THR A O 1
ATOM 607 N N . ALA A 1 83 ? 0.804 -6.577 0.103 1.00 91.88 83 ALA A N 1
ATOM 608 C CA . ALA A 1 83 ? 0.827 -7.204 1.424 1.00 91.88 83 ALA A CA 1
ATOM 609 C C . ALA A 1 83 ? 0.922 -6.171 2.563 1.00 91.88 83 ALA A C 1
ATOM 611 O O . ALA A 1 83 ? 0.361 -6.362 3.644 1.00 91.88 83 ALA A O 1
ATOM 612 N N . TYR A 1 84 ? 1.626 -5.058 2.334 1.00 90.00 84 TYR A N 1
ATOM 613 C CA . TYR A 1 84 ? 1.715 -3.976 3.309 1.00 90.00 84 TYR A CA 1
ATOM 614 C C . TYR A 1 84 ? 0.367 -3.267 3.508 1.00 90.00 84 TYR A C 1
ATOM 616 O O . TYR A 1 84 ? -0.038 -3.043 4.648 1.00 90.00 84 TYR A O 1
ATOM 624 N N . VAL A 1 85 ? -0.358 -2.970 2.424 1.00 92.06 85 VAL A N 1
ATOM 625 C CA . VAL A 1 85 ? -1.712 -2.391 2.475 1.00 92.06 85 VAL A CA 1
ATOM 626 C C . VAL A 1 85 ? -2.681 -3.320 3.205 1.00 92.06 85 VAL A C 1
ATOM 628 O O . VAL A 1 85 ? -3.345 -2.874 4.139 1.00 92.06 85 VAL A O 1
ATOM 631 N N . GLU A 1 86 ? -2.700 -4.609 2.861 1.00 91.62 86 GLU A N 1
ATOM 632 C CA . GLU A 1 86 ? -3.534 -5.614 3.538 1.00 91.62 86 GLU A CA 1
ATOM 633 C C . GLU A 1 86 ? -3.240 -5.660 5.043 1.00 91.62 86 GLU A C 1
ATOM 635 O O . GLU A 1 86 ? -4.149 -5.656 5.876 1.00 91.62 86 GLU A O 1
ATOM 640 N N . ARG A 1 87 ? -1.958 -5.607 5.425 1.00 91.75 87 ARG A N 1
ATOM 641 C CA . ARG A 1 87 ? -1.566 -5.598 6.837 1.00 91.75 87 ARG A CA 1
ATOM 642 C C . ARG A 1 87 ? -2.041 -4.347 7.576 1.00 91.75 87 ARG A C 1
ATOM 644 O O . ARG A 1 87 ? -2.420 -4.442 8.746 1.00 91.75 87 ARG A O 1
ATOM 651 N N . LEU A 1 88 ? -1.998 -3.182 6.932 1.00 89.75 88 LEU A N 1
ATOM 652 C CA . LEU A 1 88 ? -2.506 -1.936 7.507 1.00 89.75 88 LEU A CA 1
ATOM 653 C C . LEU A 1 88 ? -4.026 -1.974 7.685 1.00 89.75 88 LEU A C 1
ATOM 655 O O . LEU A 1 88 ? -4.534 -1.466 8.686 1.00 89.75 88 LEU A O 1
ATOM 659 N N . GLU A 1 89 ? -4.751 -2.595 6.759 1.00 90.62 89 GLU A N 1
ATOM 660 C CA . GLU A 1 89 ? -6.202 -2.777 6.846 1.00 90.62 89 GLU A CA 1
ATOM 661 C C . GLU A 1 89 ? -6.586 -3.721 7.992 1.00 90.62 89 GLU A C 1
ATOM 663 O O . GLU A 1 89 ? -7.432 -3.362 8.816 1.00 90.62 89 GLU A O 1
ATOM 668 N N . ASP A 1 90 ? -5.889 -4.850 8.136 1.00 90.81 90 ASP A N 1
ATOM 669 C CA . ASP A 1 90 ? -6.057 -5.785 9.257 1.00 90.81 90 ASP A CA 1
ATOM 670 C C . ASP A 1 90 ? -5.792 -5.121 10.618 1.00 90.81 90 ASP A C 1
ATOM 672 O O . ASP A 1 90 ? -6.543 -5.302 11.588 1.00 90.81 90 ASP A O 1
ATOM 676 N N . LEU A 1 91 ? -4.721 -4.324 10.705 1.00 86.94 91 LEU A N 1
ATOM 677 C CA . LEU A 1 91 ? -4.391 -3.555 11.907 1.00 86.94 91 LEU A CA 1
ATOM 678 C C . LEU A 1 91 ? -5.459 -2.501 12.199 1.00 86.94 91 LEU A C 1
ATOM 680 O O . LEU A 1 91 ? -5.877 -2.354 13.347 1.00 86.94 91 LEU A O 1
ATOM 684 N N . THR A 1 92 ? -5.937 -1.801 11.171 1.00 89.12 92 THR A N 1
ATOM 685 C CA . THR A 1 92 ? -7.009 -0.807 11.297 1.00 89.12 92 THR A CA 1
ATOM 686 C C . THR A 1 92 ? -8.283 -1.456 11.834 1.00 89.12 92 THR A C 1
ATOM 688 O O . THR A 1 92 ? -8.862 -0.955 12.799 1.00 89.12 92 THR A O 1
ATOM 691 N N . TYR A 1 93 ? -8.687 -2.599 11.274 1.00 86.56 93 TYR A N 1
ATOM 692 C CA . TYR A 1 93 ? -9.847 -3.362 11.731 1.00 86.56 93 TYR A CA 1
ATOM 693 C C . TYR A 1 93 ? -9.690 -3.805 13.193 1.00 86.56 93 TYR A C 1
ATOM 695 O O . TYR A 1 93 ? -10.568 -3.562 14.025 1.00 86.56 93 TYR A O 1
ATOM 703 N N . SER A 1 94 ? -8.529 -4.362 13.545 1.00 86.94 94 SER A N 1
ATOM 704 C CA . SER A 1 94 ? -8.220 -4.787 14.916 1.00 86.94 94 SER A CA 1
ATOM 705 C C . SER A 1 94 ? -8.310 -3.621 15.912 1.00 86.94 94 SER A C 1
ATOM 707 O O . SER A 1 94 ? -8.935 -3.736 16.969 1.00 86.94 94 SER A O 1
ATOM 709 N N . LEU A 1 95 ? -7.771 -2.452 15.562 1.00 83.38 95 LEU A N 1
ATOM 710 C CA . LEU A 1 95 ? -7.824 -1.255 16.407 1.00 83.38 95 LEU A CA 1
ATOM 711 C C . LEU A 1 95 ? -9.238 -0.673 16.531 1.00 83.38 95 LEU A C 1
ATOM 713 O O . LEU A 1 95 ? -9.610 -0.183 17.599 1.00 83.38 95 LEU A O 1
ATOM 717 N N . GLN A 1 96 ? -10.057 -0.768 15.482 1.00 79.88 96 GLN A N 1
ATOM 718 C CA . GLN A 1 96 ? -11.469 -0.387 15.542 1.00 79.88 96 GLN A CA 1
ATOM 719 C C . GLN A 1 96 ? -12.266 -1.304 16.477 1.00 79.88 96 GLN A C 1
ATOM 721 O O . GLN A 1 96 ? -13.143 -0.821 17.196 1.00 79.88 96 GLN A O 1
ATOM 726 N N . THR A 1 97 ? -11.945 -2.602 16.531 1.00 75.19 97 THR A N 1
ATOM 727 C CA . THR A 1 97 ? -12.573 -3.522 17.495 1.00 75.19 97 THR A CA 1
ATOM 728 C C . THR A 1 97 ? -12.143 -3.261 18.938 1.00 75.19 97 THR A C 1
ATOM 730 O O . THR A 1 97 ? -12.961 -3.431 19.832 1.00 75.19 97 THR A O 1
ATOM 733 N N . CYS A 1 98 ? -10.939 -2.724 19.174 1.00 69.00 98 CYS A N 1
ATOM 734 C CA . CYS A 1 98 ? -10.480 -2.289 20.503 1.00 69.00 98 CYS A CA 1
ATOM 735 C C . CYS A 1 98 ? -11.328 -1.136 21.096 1.00 69.00 98 CYS A C 1
ATOM 737 O O . CYS A 1 98 ? -11.333 -0.889 22.303 1.00 69.00 98 CYS A O 1
ATOM 739 N N . ARG A 1 99 ? -12.083 -0.421 20.248 1.00 57.97 99 ARG A N 1
ATOM 740 C CA . ARG A 1 99 ? -13.000 0.652 20.656 1.00 57.97 99 ARG A CA 1
ATOM 741 C C . ARG A 1 99 ? -14.324 0.128 21.236 1.00 57.97 99 ARG A C 1
ATOM 743 O O . ARG A 1 99 ? -14.909 0.839 22.063 1.00 57.97 99 ARG A O 1
ATOM 750 N N . ARG A 1 100 ? -14.793 -1.052 20.799 1.00 52.84 100 ARG A N 1
ATOM 751 C CA . ARG A 1 100 ? -16.023 -1.696 21.302 1.00 52.84 100 ARG A CA 1
ATOM 752 C C . ARG A 1 100 ? -15.762 -2.227 22.709 1.00 52.84 100 ARG A C 1
ATOM 754 O O . ARG A 1 100 ? -16.392 -1.687 23.646 1.00 52.84 100 ARG A O 1
#

Radius of gyration: 26.16 Å; Cα contacts (8 Å, |Δi|>4): 46; chains: 1; bounding box: 42×52×72 Å

Secondary structure (DSSP, 8-state):
--SSSSSSSSS-----TTSSTTHHHHHHHHHHHHHHHHHHHHHHHHHHSS-TTTSGGGS-HHHHHHHHHHHHHHHHHHHHHHHHHHHHHHHHHHHHHTT-

Organism: NCBI:txid2714858

Mean predicted aligned error: 13.98 Å

Nearest PDB structures (foldseek):
  6wa9-assembly1_L  TM=4.546E-01  e=3.969E+00  Chlamydia pneumoniae
  6wa9-assembly1_N  TM=4.483E-01  e=3.525E+00  Chlamydia pneumoniae
  6b87-assembly2_B-3  TM=4.934E-01  e=6.382E+00  synthetic construct
  6b87-assembly1_A-2  TM=4.840E-01  e=8.587E+00  synthetic construct

Solvent-accessible surface area (backbone atoms only — not comparable to full-atom values): 5927 Å² total; per-residue (Å²): 135,89,89,82,82,87,82,67,79,86,79,74,74,95,65,74,75,81,74,53,66,56,50,52,49,31,52,53,49,22,52,51,31,49,53,49,28,53,52,52,48,53,51,51,54,57,66,65,70,54,73,87,62,78,66,50,85,80,45,56,78,67,55,28,52,52,49,48,53,51,45,54,50,51,65,61,45,48,63,56,52,50,55,50,33,54,51,29,49,54,49,23,51,53,28,56,57,67,59,111